Protein AF-A0A529M101-F1 (afdb_monomer_lite)

Foldseek 3Di:
DVVCVVVQKDFDDWDWDCPPNDTDIDTDIDHPD

Structure (mmCIF, N/CA/C/O backbone):
data_AF-A0A529M101-F1
#
_entry.id   AF-A0A529M101-F1
#
loop_
_atom_site.group_PDB
_atom_site.id
_atom_site.type_symbol
_atom_site.label_atom_id
_atom_site.label_alt_id
_atom_site.label_comp_id
_atom_site.lab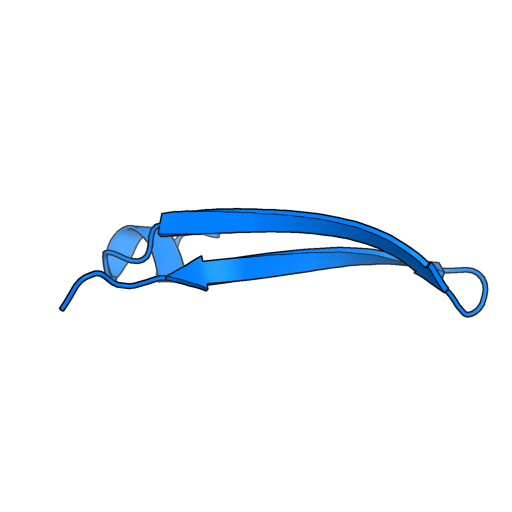el_asym_id
_atom_site.label_entity_id
_atom_site.label_seq_id
_atom_site.pdbx_PDB_ins_code
_atom_site.Cartn_x
_atom_site.Cartn_y
_atom_site.Cartn_z
_atom_site.occupancy
_atom_site.B_iso_or_equiv
_atom_site.auth_seq_id
_atom_site.auth_comp_id
_atom_site.auth_asym_id
_atom_site.auth_atom_id
_atom_site.pdbx_PDB_model_num
ATOM 1 N N . ARG A 1 1 ? -6.532 -7.501 -4.292 1.00 60.00 1 ARG A N 1
ATOM 2 C CA . ARG A 1 1 ? -7.068 -6.295 -3.614 1.00 60.00 1 ARG A CA 1
ATOM 3 C C . ARG A 1 1 ? -8.201 -6.639 -2.644 1.00 60.00 1 ARG A C 1
ATOM 5 O O . ARG A 1 1 ? -8.072 -6.267 -1.493 1.00 60.00 1 ARG A O 1
ATOM 12 N N . ALA A 1 2 ? -9.175 -7.478 -3.025 1.00 61.91 2 ALA A N 1
ATOM 13 C CA . ALA A 1 2 ? -10.315 -7.846 -2.167 1.00 61.91 2 ALA A CA 1
ATOM 14 C C . ALA A 1 2 ? -9.986 -8.410 -0.762 1.00 61.91 2 ALA A C 1
ATOM 16 O O . ALA A 1 2 ? -10.737 -8.154 0.166 1.00 61.91 2 ALA A O 1
ATOM 17 N N . ILE A 1 3 ? -8.880 -9.143 -0.585 1.00 73.38 3 ILE A N 1
ATOM 18 C CA . ILE A 1 3 ? -8.576 -9.844 0.682 1.00 73.38 3 ILE A CA 1
ATOM 19 C C . ILE A 1 3 ? -8.168 -8.877 1.809 1.00 73.38 3 ILE A C 1
ATOM 21 O O . ILE A 1 3 ? -8.490 -9.110 2.973 1.00 73.38 3 ILE A O 1
ATOM 25 N N . TYR A 1 4 ? -7.473 -7.784 1.482 1.00 71.38 4 TYR A N 1
ATOM 26 C CA . TYR A 1 4 ? -7.039 -6.802 2.482 1.00 71.38 4 TYR A CA 1
ATOM 27 C C . TYR A 1 4 ? -8.205 -5.914 2.923 1.00 71.38 4 TYR A C 1
ATOM 29 O O . TYR A 1 4 ? -8.435 -5.764 4.121 1.00 71.38 4 TYR A O 1
ATOM 37 N N . GLU A 1 5 ? -9.005 -5.429 1.971 1.00 65.12 5 GLU A N 1
ATOM 38 C CA . GLU A 1 5 ? -10.205 -4.634 2.261 1.00 65.12 5 GLU A CA 1
ATOM 39 C C . GLU A 1 5 ? -11.253 -5.441 3.040 1.00 65.12 5 GLU A C 1
ATOM 41 O O . GLU A 1 5 ? -11.798 -4.941 4.020 1.00 65.12 5 GLU A O 1
ATOM 46 N N . SER A 1 6 ? -11.493 -6.711 2.678 1.00 72.00 6 SER A N 1
ATOM 47 C CA . SER A 1 6 ? -12.445 -7.568 3.405 1.00 72.00 6 SER A CA 1
ATOM 48 C C . SER A 1 6 ? -12.012 -7.865 4.835 1.00 72.00 6 SER A C 1
ATOM 50 O O . SER A 1 6 ? -12.845 -8.145 5.690 1.00 72.00 6 SER A O 1
ATOM 52 N N . SER A 1 7 ? -10.704 -7.839 5.081 1.00 77.56 7 SER A N 1
ATOM 53 C CA . SER A 1 7 ? -10.136 -8.106 6.397 1.00 77.56 7 SER A CA 1
ATOM 54 C C . SER A 1 7 ? -10.086 -6.845 7.264 1.00 77.56 7 SER A C 1
ATOM 56 O O . SER A 1 7 ? -9.722 -6.954 8.422 1.00 77.56 7 SER A O 1
ATOM 58 N N . GLY A 1 8 ? -10.471 -5.668 6.747 1.00 83.06 8 GLY A N 1
ATOM 59 C CA . GLY A 1 8 ? -10.449 -4.397 7.483 1.00 83.06 8 GLY A CA 1
ATOM 60 C C . GLY A 1 8 ? -9.125 -3.633 7.394 1.00 83.06 8 GLY A C 1
ATOM 61 O O . GLY A 1 8 ? -8.937 -2.654 8.113 1.00 83.06 8 GLY A O 1
ATOM 62 N N . PHE A 1 9 ? -8.206 -4.047 6.515 1.00 87.44 9 PHE A N 1
ATOM 63 C CA . PHE A 1 9 ?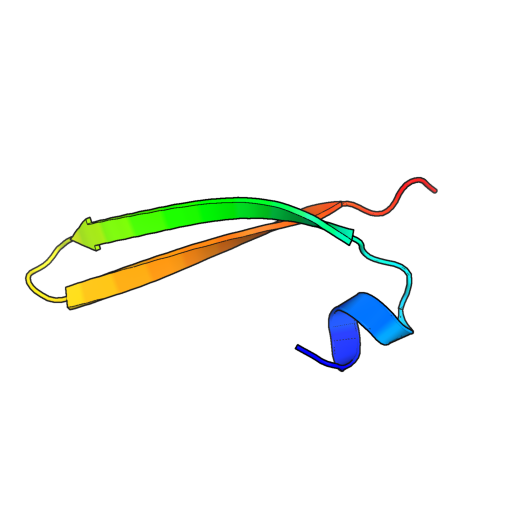 -7.003 -3.269 6.227 1.00 87.44 9 PHE A CA 1
ATOM 64 C C . PHE A 1 9 ? -7.329 -2.110 5.288 1.00 87.44 9 PHE A C 1
ATOM 66 O O . PHE A 1 9 ? -8.078 -2.256 4.318 1.00 87.44 9 PHE A O 1
ATOM 73 N N . ARG A 1 10 ? -6.681 -0.972 5.523 1.00 87.94 10 ARG A N 1
ATOM 74 C CA . ARG A 1 10 ? -6.742 0.198 4.652 1.00 87.94 10 ARG A CA 1
ATOM 75 C C . ARG A 1 10 ? -5.391 0.423 3.990 1.00 87.94 10 ARG A C 1
ATOM 77 O O . ARG A 1 10 ? -4.353 0.364 4.645 1.00 87.94 10 ARG A O 1
ATOM 84 N N . LEU A 1 11 ? -5.410 0.712 2.692 1.00 89.75 11 LEU A N 1
ATOM 85 C CA . LEU A 1 11 ? -4.218 1.157 1.980 1.00 89.75 11 LEU A CA 1
ATOM 86 C C . LEU A 1 11 ? -3.826 2.545 2.499 1.00 89.75 11 LEU A C 1
ATOM 88 O O . LEU A 1 11 ? -4.623 3.482 2.417 1.00 89.75 11 LEU A O 1
ATOM 92 N N . VAL A 1 12 ? -2.617 2.669 3.039 1.00 91.38 12 VAL A N 1
ATOM 93 C CA . VAL A 1 12 ? -2.111 3.921 3.629 1.00 91.38 12 VAL A CA 1
ATOM 94 C C . VAL A 1 12 ? -0.971 4.536 2.831 1.00 91.38 12 VAL A C 1
ATOM 96 O O . VAL A 1 12 ? -0.803 5.751 2.856 1.00 91.38 12 VAL A O 1
ATOM 99 N N . SER A 1 13 ? -0.230 3.726 2.075 1.00 91.69 13 SER A N 1
ATOM 100 C CA . SER A 1 13 ? 0.806 4.208 1.165 1.00 91.69 13 SER A CA 1
ATOM 101 C C . SER A 1 13 ? 0.843 3.359 -0.095 1.00 91.69 13 SER A C 1
ATOM 103 O O . SER A 1 13 ? 0.640 2.144 -0.053 1.00 91.69 13 SER A O 1
ATOM 105 N N . GLN A 1 14 ? 1.116 4.008 -1.221 1.00 93.88 14 GLN A N 1
ATOM 106 C CA . GLN A 1 14 ? 1.429 3.344 -2.473 1.00 93.88 14 GLN A CA 1
ATOM 107 C C . GLN A 1 14 ? 2.602 4.071 -3.122 1.00 93.88 14 GLN A C 1
ATOM 109 O O . GLN A 1 14 ? 2.520 5.266 -3.400 1.00 93.88 14 GLN A O 1
ATOM 114 N N . GLU A 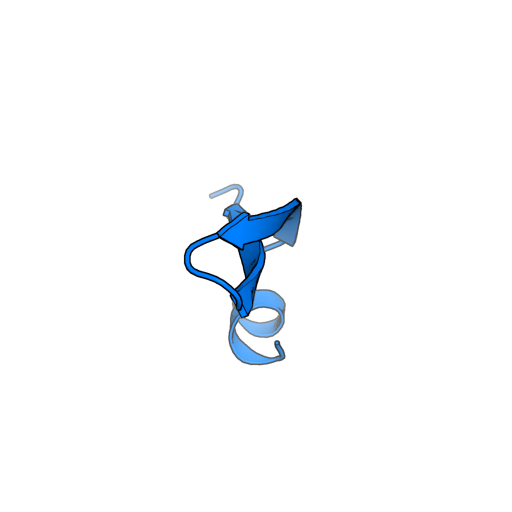1 15 ? 3.667 3.333 -3.398 1.00 92.25 15 GLU A N 1
ATOM 115 C CA . GLU A 1 15 ? 4.894 3.867 -3.974 1.00 92.25 15 GLU A CA 1
ATOM 116 C C . GLU A 1 15 ? 5.198 3.157 -5.287 1.00 92.25 15 GLU A C 1
ATOM 118 O O . GLU A 1 15 ? 5.206 1.926 -5.379 1.00 92.25 15 GLU A O 1
ATOM 123 N N . HIS A 1 16 ? 5.417 3.951 -6.332 1.00 90.44 16 HIS A N 1
ATOM 124 C CA . HIS A 1 16 ? 5.856 3.439 -7.621 1.00 90.44 16 HIS A CA 1
ATOM 125 C C . HIS A 1 16 ? 7.378 3.438 -7.650 1.00 90.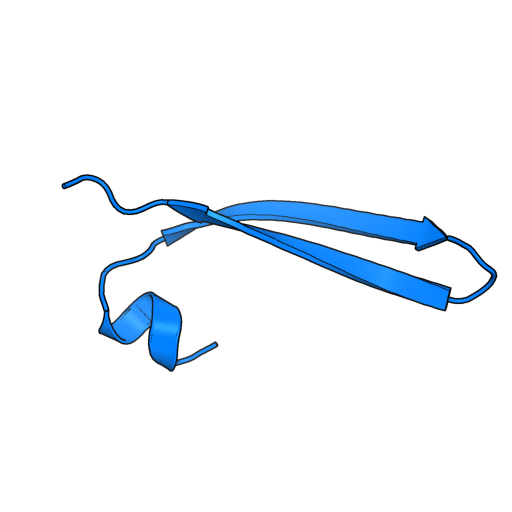44 16 HIS A C 1
ATOM 127 O O . HIS A 1 16 ? 8.018 4.481 -7.525 1.00 90.44 16 HIS A O 1
ATOM 133 N N . HIS A 1 17 ? 7.949 2.257 -7.839 1.00 89.38 17 HIS A N 1
ATOM 134 C CA . HIS A 1 17 ? 9.377 2.068 -7.983 1.00 89.38 17 HIS A CA 1
ATOM 135 C C . HIS A 1 17 ? 9.675 1.649 -9.412 1.00 89.38 17 HIS A C 1
ATOM 137 O O . HIS A 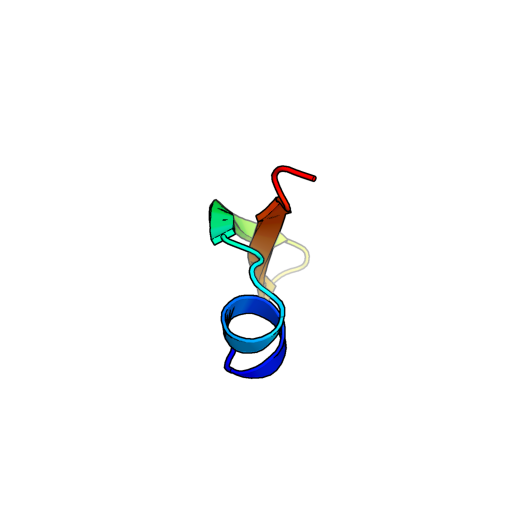1 17 ? 9.098 0.691 -9.922 1.00 89.38 17 HIS A O 1
ATOM 143 N N . HIS A 1 18 ? 10.626 2.335 -10.029 1.00 82.69 18 HIS A N 1
ATOM 144 C CA . HIS A 1 18 ? 11.242 1.873 -11.258 1.00 82.69 18 HIS A CA 1
ATOM 145 C C . HIS A 1 18 ? 12.611 1.295 -10.899 1.00 82.69 18 HIS A C 1
ATOM 147 O O . HIS A 1 18 ? 13.620 1.999 -10.890 1.00 82.69 18 HIS A O 1
ATOM 153 N N . SER A 1 19 ? 12.627 0.018 -10.516 1.00 83.31 19 SER A N 1
ATOM 154 C CA . SER A 1 19 ? 13.824 -0.662 -10.013 1.00 83.31 19 SER A CA 1
ATOM 155 C C . SER A 1 19 ? 14.108 -1.898 -10.850 1.00 83.31 19 SER A C 1
ATOM 157 O O . SER A 1 19 ? 13.197 -2.630 -11.229 1.00 83.31 19 SER A O 1
ATOM 159 N N . PHE A 1 20 ? 15.388 -2.143 -11.142 1.00 78.69 20 PHE A N 1
ATOM 160 C CA . PHE A 1 20 ? 15.838 -3.296 -11.937 1.00 78.69 20 PHE A CA 1
ATOM 161 C C . PHE A 1 20 ? 15.175 -3.404 -13.327 1.00 78.69 20 PHE A C 1
ATOM 163 O O . PHE A 1 20 ? 14.936 -4.503 -13.825 1.00 78.69 20 PHE A O 1
ATOM 170 N N . GLY A 1 21 ? 14.858 -2.263 -13.953 1.00 86.25 21 GLY A N 1
ATOM 171 C CA . GLY A 1 21 ? 14.193 -2.214 -15.262 1.00 86.25 21 GLY A CA 1
ATOM 172 C C . GLY A 1 21 ? 12.741 -2.703 -15.244 1.00 86.25 21 GLY A C 1
ATOM 173 O O . GLY A 1 21 ? 12.211 -3.075 -16.290 1.00 86.25 21 GLY A O 1
ATOM 174 N N . LYS A 1 22 ? 12.109 -2.753 -14.065 1.00 86.69 22 LYS A N 1
ATOM 175 C CA . LYS A 1 22 ? 10.709 -3.142 -13.882 1.00 86.69 22 LYS A CA 1
ATOM 176 C C . LYS A 1 22 ? 9.953 -2.057 -13.130 1.00 86.69 22 LYS A C 1
ATOM 178 O O . LYS A 1 22 ? 10.440 -1.523 -12.133 1.00 86.69 22 LYS A O 1
ATOM 183 N N . ASP A 1 23 ? 8.729 -1.809 -13.575 1.00 90.00 23 ASP A N 1
ATOM 184 C CA . ASP A 1 23 ? 7.768 -0.998 -12.841 1.00 90.00 23 ASP A CA 1
ATOM 185 C C . ASP A 1 23 ? 7.126 -1.850 -11.750 1.00 90.00 23 ASP A C 1
ATOM 187 O O . ASP A 1 23 ? 6.409 -2.821 -12.005 1.00 90.00 23 ASP A O 1
ATOM 191 N N . LEU A 1 24 ? 7.434 -1.499 -10.510 1.00 91.38 24 LEU A N 1
ATOM 192 C CA . LEU A 1 24 ? 6.922 -2.140 -9.314 1.00 91.38 24 LEU A CA 1
ATOM 193 C C . LEU A 1 24 ? 6.047 -1.145 -8.565 1.00 91.38 24 LEU A C 1
ATOM 195 O O . LEU A 1 24 ? 6.351 0.040 -8.470 1.00 91.38 24 LEU A O 1
ATOM 199 N N . THR A 1 25 ? 4.945 -1.635 -8.013 1.00 90.12 25 THR A N 1
ATOM 200 C CA . THR A 1 25 ? 4.075 -0.837 -7.147 1.00 90.12 25 THR A CA 1
ATOM 201 C C . THR A 1 25 ? 4.097 -1.446 -5.755 1.00 90.12 25 THR A C 1
ATOM 203 O O . THR A 1 25 ? 3.497 -2.498 -5.532 1.00 90.12 25 THR A O 1
ATOM 206 N N . GLY A 1 26 ? 4.802 -0.798 -4.832 1.00 91.50 26 GLY A N 1
ATOM 207 C CA . GLY A 1 26 ? 4.729 -1.099 -3.408 1.00 91.50 26 GLY A CA 1
ATOM 208 C C . GLY A 1 26 ? 3.415 -0.571 -2.839 1.00 91.50 26 GLY A C 1
ATOM 209 O O . GLY A 1 26 ? 2.984 0.526 -3.185 1.00 91.50 26 GLY A O 1
ATOM 210 N N . GLN A 1 27 ? 2.746 -1.358 -2.000 1.00 93.31 27 GLN A N 1
ATOM 211 C CA . GLN A 1 27 ? 1.525 -0.954 -1.301 1.00 93.31 27 GLN A CA 1
ATOM 212 C C . GLN A 1 27 ? 1.669 -1.317 0.174 1.00 93.31 27 GLN A C 1
ATOM 214 O O . GLN A 1 27 ? 1.893 -2.484 0.498 1.00 93.31 27 GLN A O 1
ATOM 219 N N . THR A 1 28 ? 1.502 -0.332 1.049 1.00 90.75 28 THR A N 1
ATOM 220 C CA . THR A 1 28 ? 1.513 -0.512 2.503 1.00 90.75 28 THR A CA 1
ATOM 221 C C . THR A 1 28 ? 0.089 -0.443 3.021 1.00 90.75 28 THR A C 1
ATOM 223 O O . TH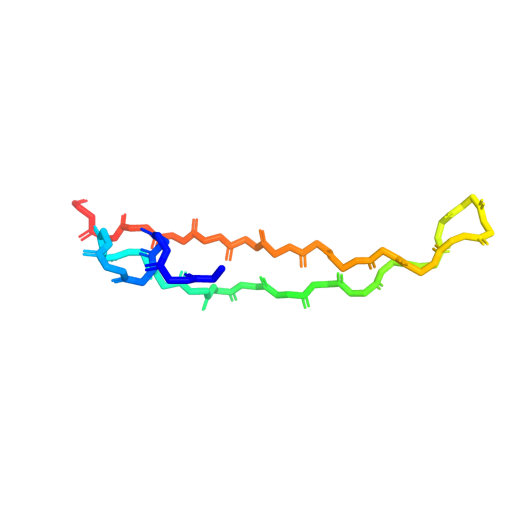R A 1 28 ? -0.645 0.510 2.742 1.00 90.75 28 THR A O 1
ATOM 226 N N . TRP A 1 29 ? -0.293 -1.462 3.782 1.00 91.25 29 TRP A N 1
ATOM 227 C CA . TRP A 1 29 ? -1.627 -1.620 4.342 1.00 91.25 29 TRP A CA 1
ATOM 228 C C . TRP A 1 29 ? -1.535 -1.610 5.863 1.00 91.25 29 TRP A C 1
ATOM 230 O O . TRP A 1 29 ? -0.711 -2.324 6.429 1.00 91.25 29 TRP A O 1
ATOM 240 N N . GLU A 1 30 ? -2.391 -0.830 6.515 1.00 89.38 30 GLU A N 1
ATOM 241 C CA . GLU A 1 30 ? -2.497 -0.784 7.974 1.00 89.38 30 GLU A CA 1
ATOM 242 C C . GLU A 1 30 ? -3.864 -1.287 8.433 1.00 89.38 30 GLU A C 1
ATOM 244 O O . GLU A 1 30 ? -4.871 -1.153 7.733 1.00 89.38 30 GLU A O 1
ATOM 249 N N . MET A 1 31 ? -3.889 -1.859 9.633 1.00 86.75 31 MET A N 1
ATOM 250 C CA . MET A 1 31 ? -5.092 -2.281 10.340 1.00 86.75 31 MET A CA 1
ATOM 251 C C . MET A 1 31 ? -5.064 -1.640 11.721 1.00 86.75 31 MET A C 1
ATOM 253 O O . MET A 1 31 ? -4.168 -1.921 12.510 1.00 86.75 31 MET A O 1
ATOM 257 N N . GLY A 1 32 ? -6.024 -0.753 11.985 1.00 74.69 32 GLY A N 1
ATOM 258 C CA . GLY A 1 32 ? -6.131 -0.009 13.243 1.00 74.69 32 GLY A CA 1
ATOM 259 C C . GLY A 1 32 ? -6.783 -0.829 14.353 1.00 74.69 32 GLY A C 1
ATOM 260 O O . GLY A 1 32 ? -7.852 -0.444 14.821 1.00 74.69 32 GLY A O 1
ATOM 261 N N . LEU A 1 33 ? -6.184 -1.975 14.687 1.00 65.88 33 LEU A N 1
ATOM 262 C CA . LEU A 1 33 ? -6.589 -2.833 15.806 1.00 65.88 33 LEU A CA 1
ATOM 263 C C . LEU A 1 33 ? -6.145 -2.240 17.149 1.00 65.88 33 LEU A C 1
ATOM 265 O O . LEU A 1 33 ? -5.006 -1.724 17.210 1.00 65.88 33 LEU A O 1
#

Sequence (33 aa):
RAIYESSGFRLVSQEHHHSFGKDLTGQTWEMGL

Secondary structure (DSSP, 8-state):
-HHHHHTT-EEEEEEEEEETTEEEEEEEEE---

Radius of gyration: 11.91 Å; chains: 1; bounding box: 28×14×31 Å

pLDDT: mean 83.37, std 9.75, range [60.0, 93.88]